Protein AF-A0A7K8ZLL4-F1 (afdb_monomer)

Nearest PDB structures (foldseek):
  1vej-assembly1_A  TM=7.089E-01  e=1.064E+00  Mus musculus
  1xb2-assembly1_B  TM=8.785E-01  e=4.887E+00  Bos taurus
  2cp9-assembly1_A  TM=6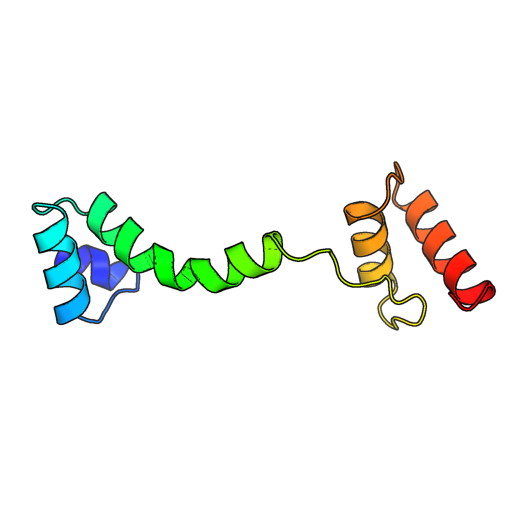.884E-01  e=5.471E+00  Homo sapiens
  2lva-assembly1_A  TM=4.079E-01  e=3.685E+00  Homo sapiens

Sequence (92 aa):
PQLRALAALGFGQRQACARALHDNGGDLWGALRDLQRPLLGPFLRRLQQPPAPLDFECPDQQALVRRILATLDVASWGRASLVASLGRELGL

Secondary structure (DSSP, 8-state):
-HHHHHHHTT---HHHHHHHHHHTTT-HHHHHHHHHHHHHHHHHHHHHSPPPPP-TT-S-HHHHHHHHHHHS---SHHHHHHHHHHHHHHT-

Structure (mmCIF, N/CA/C/O backbone):
data_AF-A0A7K8ZLL4-F1
#
_entry.id   AF-A0A7K8ZLL4-F1
#
loop_
_atom_site.group_PDB
_atom_site.id
_atom_site.type_symbol
_atom_site.label_atom_id
_atom_site.label_alt_id
_atom_site.label_comp_id
_atom_site.label_asym_id
_atom_site.label_entity_id
_atom_site.label_seq_id
_atom_site.pdbx_PDB_ins_code
_atom_site.Cartn_x
_atom_site.Cartn_y
_atom_site.Cartn_z
_atom_site.occupancy
_atom_site.B_iso_or_equiv
_atom_site.auth_seq_id
_atom_site.auth_comp_id
_atom_site.auth_asym_id
_atom_site.auth_atom_id
_atom_site.pdbx_PDB_model_num
ATOM 1 N N . PRO A 1 1 ? -15.875 9.923 24.877 1.00 84.88 1 PRO A N 1
ATOM 2 C CA . 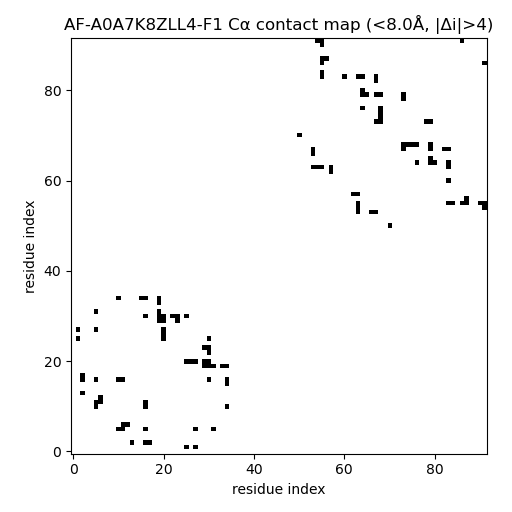PRO A 1 1 ? -14.914 8.809 24.692 1.00 84.88 1 PRO A CA 1
ATOM 3 C C . PRO A 1 1 ? -14.511 8.592 23.221 1.00 84.88 1 PRO A C 1
ATOM 5 O O . PRO A 1 1 ? -13.366 8.896 22.903 1.00 84.88 1 PRO A O 1
ATOM 8 N N . GLN A 1 2 ? -15.421 8.189 22.315 1.00 91.81 2 GLN A N 1
ATOM 9 C CA . GLN A 1 2 ? -15.049 7.873 20.920 1.00 91.81 2 GLN A CA 1
ATOM 10 C C . GLN A 1 2 ? -14.531 9.079 20.117 1.00 91.81 2 GLN A C 1
ATOM 12 O O . GLN A 1 2 ? -13.519 8.967 19.439 1.00 91.81 2 GLN A O 1
ATOM 17 N N . LEU A 1 3 ? -15.150 10.261 20.236 1.00 94.25 3 LEU A N 1
ATOM 18 C CA . LEU A 1 3 ? -14.679 11.462 19.520 1.00 94.25 3 LEU A CA 1
ATOM 19 C C . LEU A 1 3 ? -13.250 11.877 19.906 1.00 94.25 3 LEU A C 1
ATOM 21 O O . LEU A 1 3 ? -12.498 12.346 19.060 1.00 94.25 3 LEU A O 1
ATOM 25 N N . ARG A 1 4 ? -12.869 11.698 21.180 1.00 94.88 4 ARG A N 1
ATOM 26 C CA . ARG A 1 4 ? -11.492 11.955 21.632 1.00 94.88 4 ARG A CA 1
ATOM 27 C C . ARG A 1 4 ? -10.525 10.905 21.081 1.00 94.88 4 ARG A C 1
ATOM 29 O O . ARG A 1 4 ? -9.415 11.264 20.716 1.00 94.88 4 ARG A O 1
ATOM 36 N N . ALA A 1 5 ? -10.956 9.645 20.981 1.00 96.06 5 ALA A N 1
ATOM 37 C CA . ALA A 1 5 ? -10.161 8.577 20.382 1.00 96.06 5 ALA A CA 1
ATOM 38 C C . ALA A 1 5 ? -9.911 8.829 18.886 1.00 96.06 5 ALA A C 1
ATOM 40 O O . ALA A 1 5 ? -8.769 8.773 18.446 1.00 96.06 5 ALA A O 1
ATOM 41 N N . LEU A 1 6 ? -10.943 9.204 18.122 1.00 96.31 6 LEU A N 1
ATOM 42 C CA . LEU A 1 6 ? -10.788 9.583 16.711 1.00 96.31 6 LEU A CA 1
ATOM 43 C C . LEU A 1 6 ? -9.850 10.786 16.540 1.00 96.31 6 LEU A C 1
ATOM 45 O O . LEU A 1 6 ? -8.987 10.763 15.666 1.00 96.31 6 LEU A O 1
ATOM 49 N N . ALA A 1 7 ? -9.952 11.793 17.411 1.00 95.62 7 ALA A N 1
ATOM 50 C CA . ALA A 1 7 ? -9.031 12.929 17.402 1.00 95.62 7 ALA A CA 1
ATOM 51 C C . ALA A 1 7 ? -7.574 12.509 17.671 1.00 95.62 7 ALA A C 1
ATOM 53 O O . ALA A 1 7 ? -6.676 12.967 16.971 1.00 95.62 7 ALA A O 1
ATOM 54 N N . ALA A 1 8 ? -7.339 11.601 18.626 1.00 96.06 8 ALA A N 1
ATOM 55 C CA . ALA A 1 8 ? -6.008 11.056 18.912 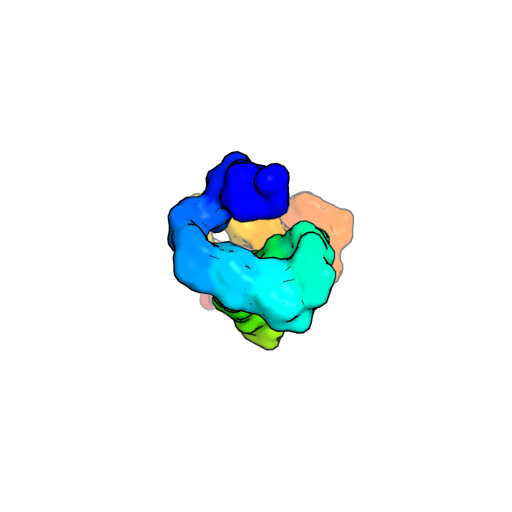1.00 96.06 8 ALA A CA 1
ATOM 56 C C . ALA A 1 8 ? -5.431 10.230 17.744 1.00 96.06 8 ALA A C 1
ATOM 58 O O . ALA A 1 8 ? -4.217 10.159 17.586 1.00 96.06 8 ALA A O 1
ATOM 59 N N . LEU A 1 9 ? -6.293 9.652 16.901 1.00 95.25 9 LEU A N 1
ATOM 60 C CA . LEU A 1 9 ? -5.923 8.927 15.678 1.00 95.25 9 LEU A CA 1
ATOM 61 C C . LEU A 1 9 ? -5.735 9.844 14.453 1.00 95.25 9 LEU A C 1
ATOM 63 O O . LEU A 1 9 ? -5.561 9.351 13.341 1.00 95.25 9 LEU A O 1
ATOM 67 N N . GLY A 1 10 ? -5.785 11.168 14.635 1.00 95.31 10 GLY A N 1
ATOM 68 C CA . GLY A 1 10 ? -5.577 12.155 13.571 1.00 95.31 10 GLY A CA 1
ATOM 69 C C . GLY A 1 10 ? -6.857 12.696 12.925 1.00 95.31 10 GLY A C 1
ATOM 70 O O . GLY A 1 10 ? -6.781 13.565 12.058 1.00 95.31 10 GLY A O 1
ATOM 71 N N . PHE A 1 11 ? -8.045 12.264 13.363 1.00 95.44 11 PHE A N 1
ATOM 72 C CA . PHE A 1 11 ? -9.329 12.751 12.845 1.00 95.44 11 PHE A CA 1
ATOM 73 C C . PHE A 1 11 ? -9.900 13.872 13.726 1.00 95.44 11 PHE A C 1
ATOM 75 O O . PHE A 1 11 ? -10.775 13.663 14.568 1.00 95.44 11 PHE A O 1
ATOM 82 N N . GLY A 1 12 ? -9.390 15.093 13.531 1.00 91.50 12 GLY A N 1
ATOM 83 C CA . GLY A 1 12 ? -9.767 16.276 14.320 1.00 91.50 12 GLY A CA 1
ATOM 84 C C . GLY A 1 12 ? -11.076 16.966 13.907 1.00 91.50 12 GLY A C 1
ATOM 85 O O . GLY A 1 12 ? -11.617 17.769 14.670 1.00 91.50 12 GLY A O 1
ATOM 86 N N . GLN A 1 13 ? -11.620 16.668 12.722 1.00 95.06 13 GLN A N 1
ATOM 87 C CA . GLN A 1 13 ? -12.852 17.301 12.240 1.00 95.06 13 GLN A CA 1
ATOM 88 C C . GLN A 1 13 ? -14.087 16.751 12.960 1.00 95.06 13 GLN A C 1
ATOM 90 O O . GLN A 1 13 ? -14.682 15.750 12.560 1.00 95.06 13 GLN A O 1
ATOM 95 N N . ARG A 1 14 ? -14.506 17.449 14.019 1.00 93.06 14 ARG A N 1
ATOM 96 C CA . ARG A 1 14 ? -15.569 16.993 14.925 1.00 93.06 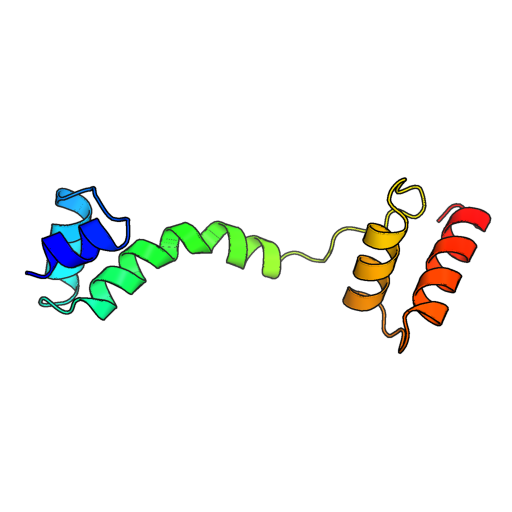14 ARG A CA 1
ATOM 97 C C . ARG A 1 14 ? -16.883 16.644 14.220 1.00 93.06 14 ARG A C 1
ATOM 99 O O . ARG A 1 14 ? -17.499 15.653 14.594 1.00 93.06 14 ARG A O 1
ATOM 106 N N . GLN A 1 15 ? -17.302 17.424 13.222 1.00 94.75 15 GLN A N 1
ATOM 107 C CA . GLN A 1 15 ? -18.542 17.170 12.475 1.00 94.75 15 GLN A CA 1
ATOM 108 C C . GLN A 1 15 ? -18.462 15.875 11.654 1.00 94.75 15 GLN A C 1
ATOM 110 O O . GLN A 1 15 ? -19.375 15.056 11.723 1.00 94.75 15 GLN A O 1
ATOM 115 N N . ALA A 1 16 ? -17.349 15.647 10.950 1.00 94.69 16 ALA A N 1
ATOM 116 C CA . ALA A 1 16 ? -17.120 14.422 10.186 1.00 94.69 16 ALA A CA 1
ATOM 117 C C . ALA A 1 16 ? -17.049 13.190 11.103 1.00 94.69 16 ALA A C 1
ATOM 119 O O . ALA A 1 16 ? -17.698 12.183 10.836 1.00 94.69 16 ALA A O 1
ATOM 120 N N . CYS A 1 17 ? -16.338 13.292 12.231 1.00 96.50 17 CYS A N 1
ATOM 121 C CA . CYS A 1 17 ? -16.237 12.211 13.212 1.00 96.50 17 CYS A CA 1
ATOM 122 C C . CYS A 1 17 ? -17.578 11.894 13.883 1.00 96.50 17 CYS A C 1
ATOM 124 O O . CYS A 1 17 ? -17.895 10.729 14.099 1.00 96.50 17 CYS A O 1
ATOM 126 N N . ALA A 1 18 ? -18.373 12.917 14.213 1.00 96.19 18 ALA A N 1
ATOM 127 C CA . ALA A 1 18 ? -19.695 12.729 14.804 1.00 96.19 18 ALA A CA 1
ATOM 128 C C . ALA A 1 18 ? -20.653 12.046 13.824 1.00 96.19 18 ALA A C 1
ATOM 130 O O . ALA A 1 18 ? -21.364 11.128 14.218 1.00 96.19 18 ALA A O 1
ATOM 131 N N . ARG A 1 19 ? -20.620 12.451 12.549 1.00 97.06 19 ARG A N 1
ATOM 132 C CA . ARG A 1 19 ? -21.408 11.820 11.491 1.00 97.06 19 ARG A CA 1
ATOM 133 C C . ARG A 1 19 ? -20.996 10.364 11.269 1.00 97.06 19 ARG A C 1
ATOM 135 O O . ARG A 1 19 ? -21.848 9.494 11.332 1.00 97.06 19 ARG A O 1
ATOM 142 N N . ALA A 1 20 ? -19.701 10.085 11.129 1.00 96.88 20 ALA A N 1
ATOM 143 C CA . ALA A 1 20 ? -19.206 8.719 10.949 1.00 96.88 20 ALA A CA 1
ATOM 144 C C . ALA A 1 20 ? -19.570 7.797 12.128 1.00 96.88 20 ALA A C 1
ATOM 146 O O . ALA A 1 20 ? -19.946 6.647 11.919 1.00 96.88 20 ALA A O 1
ATOM 147 N N . LEU A 1 21 ? -19.501 8.301 13.367 1.00 97.38 21 LEU A N 1
ATOM 148 C CA . LEU A 1 21 ? -19.955 7.563 14.550 1.00 97.38 21 LEU A CA 1
ATOM 149 C C . LEU A 1 21 ? -21.467 7.341 14.548 1.00 97.38 21 LEU A C 1
ATOM 151 O O . LEU A 1 21 ? -21.906 6.261 14.923 1.00 97.38 21 LEU A O 1
ATOM 155 N N . HIS A 1 22 ? -22.256 8.336 14.144 1.00 97.38 22 HIS A N 1
ATOM 156 C CA . HIS A 1 22 ? -23.706 8.196 14.034 1.00 97.38 22 HIS A CA 1
ATOM 157 C C . HIS A 1 22 ? -24.086 7.124 13.006 1.00 97.38 22 HIS A C 1
ATOM 159 O O . HIS A 1 22 ? -24.830 6.204 13.338 1.00 97.38 22 HIS A O 1
ATOM 165 N N . ASP A 1 23 ? -23.495 7.191 11.812 1.00 97.25 23 ASP A N 1
ATOM 166 C CA . ASP A 1 23 ? -23.749 6.263 10.705 1.00 97.25 23 ASP A CA 1
ATOM 167 C C . ASP A 1 23 ? -23.344 4.816 11.057 1.00 97.25 23 ASP A C 1
ATOM 169 O O . ASP A 1 23 ? -23.932 3.862 10.555 1.00 97.25 23 ASP A O 1
ATOM 173 N N . ASN A 1 24 ? -22.382 4.643 11.973 1.00 97.44 24 ASN A N 1
ATOM 174 C CA . ASN A 1 24 ? -21.923 3.341 12.469 1.00 97.44 24 ASN A CA 1
ATOM 175 C C . ASN A 1 24 ? -22.540 2.943 13.830 1.00 97.44 24 ASN A C 1
ATOM 177 O O . ASN A 1 24 ? -22.017 2.059 14.507 1.00 97.44 24 ASN A O 1
ATOM 181 N N . GLY A 1 25 ? -23.615 3.595 14.291 1.00 96.06 25 GLY A N 1
ATOM 182 C CA . GLY A 1 25 ? -24.289 3.229 15.549 1.00 96.06 25 GLY A CA 1
ATOM 183 C C . GLY A 1 25 ? -23.418 3.377 16.806 1.00 96.06 25 GLY A C 1
ATOM 184 O O . GLY A 1 25 ? -23.635 2.700 17.808 1.00 96.06 25 GLY A O 1
ATOM 185 N N . GLY A 1 26 ? -22.408 4.246 16.760 1.00 94.56 26 GLY A N 1
ATOM 186 C CA . GLY A 1 26 ? -21.434 4.456 17.829 1.00 94.56 26 GLY A CA 1
ATOM 187 C C . GLY A 1 26 ? -20.220 3.521 17.790 1.00 94.56 26 GLY A C 1
ATOM 188 O O . GLY A 1 26 ? -19.355 3.643 18.667 1.00 94.56 26 GLY A O 1
ATOM 189 N N . ASP A 1 27 ? -20.115 2.633 16.795 1.00 96.88 27 ASP A N 1
ATOM 190 C CA . ASP A 1 27 ? -18.925 1.803 16.594 1.00 96.88 27 ASP A CA 1
ATOM 191 C C . ASP A 1 27 ? -17.721 2.658 16.167 1.00 96.88 27 ASP A C 1
ATOM 193 O O . ASP A 1 27 ? -17.711 3.314 15.121 1.00 96.88 27 ASP A O 1
ATOM 197 N N . LEU A 1 28 ? -16.679 2.631 17.000 1.00 96.12 28 LEU A N 1
ATOM 198 C CA . LEU A 1 28 ? -15.440 3.364 16.773 1.00 96.12 28 LEU A CA 1
ATOM 199 C C . LEU A 1 28 ? -14.685 2.838 15.548 1.00 96.12 28 LEU A C 1
ATOM 201 O O . LEU A 1 28 ? -14.141 3.639 14.789 1.00 96.12 28 LEU A O 1
ATOM 205 N N . TRP A 1 29 ? -14.623 1.518 15.364 1.00 96.44 29 TRP A N 1
ATOM 206 C CA . TRP A 1 29 ? -13.816 0.912 14.303 1.00 96.44 29 TRP A CA 1
ATOM 207 C C . TRP A 1 29 ? -14.476 1.075 12.938 1.00 96.44 29 TRP A C 1
ATOM 209 O O . TRP A 1 29 ? -13.794 1.410 11.968 1.00 96.44 29 TRP A O 1
ATOM 219 N N . GLY A 1 30 ? -15.799 0.913 12.871 1.00 97.50 30 GLY A N 1
ATOM 220 C CA . GLY A 1 30 ? -16.596 1.241 11.696 1.00 97.50 30 GLY A CA 1
ATOM 221 C C . GLY A 1 30 ? -16.436 2.703 11.286 1.00 97.50 30 GLY A C 1
ATOM 222 O O . GLY A 1 30 ? -16.043 2.980 10.151 1.00 97.50 30 GLY A O 1
ATOM 223 N N . ALA A 1 31 ? -16.598 3.632 12.236 1.00 97.62 31 ALA A N 1
ATOM 224 C CA . ALA A 1 31 ? -16.409 5.059 11.978 1.00 97.62 31 ALA A CA 1
ATOM 225 C C . ALA A 1 31 ? -14.982 5.388 11.509 1.00 97.62 31 ALA A C 1
ATOM 227 O O . ALA A 1 31 ? -14.798 6.152 10.562 1.00 97.62 31 ALA A O 1
ATOM 228 N N . LEU A 1 32 ? -13.960 4.794 12.136 1.00 97.31 32 LEU A N 1
ATOM 229 C CA . LEU A 1 32 ? -12.561 4.975 11.745 1.00 97.31 32 LEU A CA 1
ATOM 230 C C . LEU A 1 32 ? -12.302 4.487 10.316 1.00 97.31 32 LEU A C 1
ATOM 232 O O . LEU A 1 32 ? -11.680 5.194 9.524 1.00 97.31 32 LEU A O 1
ATOM 236 N N . ARG A 1 33 ? -12.795 3.293 9.975 1.00 96.44 33 ARG A N 1
ATOM 237 C CA . ARG A 1 33 ? -12.661 2.713 8.634 1.00 96.44 33 ARG A CA 1
ATOM 238 C C . ARG A 1 33 ? -13.285 3.618 7.575 1.00 96.44 33 ARG A C 1
ATOM 240 O O . ARG A 1 33 ? -12.689 3.810 6.516 1.00 96.44 33 ARG A O 1
ATOM 247 N N . ASP A 1 34 ? -14.457 4.178 7.850 1.00 96.25 34 ASP A N 1
ATOM 248 C CA . ASP A 1 34 ? -15.161 5.040 6.898 1.00 96.25 34 ASP A CA 1
ATOM 249 C C . ASP A 1 34 ? -14.452 6.385 6.715 1.00 96.25 34 ASP A C 1
ATOM 251 O O . ASP A 1 34 ? -14.333 6.869 5.590 1.00 96.25 34 ASP A O 1
ATOM 255 N N . LEU A 1 35 ? -13.881 6.936 7.790 1.00 96.25 35 LEU A N 1
ATOM 256 C CA . LEU A 1 35 ? -13.036 8.131 7.732 1.00 96.25 35 LEU A CA 1
ATOM 257 C C . LEU A 1 35 ? -11.715 7.889 6.976 1.00 96.25 35 LEU A C 1
ATOM 259 O O . LEU A 1 35 ? -11.232 8.778 6.275 1.00 96.25 35 LEU A O 1
ATOM 263 N N . GLN A 1 36 ? -11.129 6.692 7.086 1.00 95.69 36 GLN A N 1
ATOM 264 C CA . GLN A 1 36 ? -9.876 6.324 6.410 1.00 95.69 36 GLN A CA 1
ATOM 265 C C . GLN A 1 36 ? -10.059 5.980 4.928 1.00 95.69 36 GLN A C 1
ATOM 267 O O . GLN A 1 36 ? -9.179 6.262 4.113 1.00 95.69 36 GLN A O 1
ATOM 272 N N . ARG A 1 37 ? -11.192 5.380 4.552 1.00 94.19 37 ARG A N 1
ATOM 273 C CA . ARG A 1 37 ? -11.476 4.933 3.180 1.00 94.19 37 ARG A CA 1
ATOM 274 C C . ARG A 1 37 ? -11.207 5.988 2.092 1.00 94.19 37 ARG A C 1
ATOM 276 O O . ARG A 1 37 ? -10.518 5.645 1.129 1.00 94.19 37 ARG A O 1
ATOM 283 N N . PRO A 1 38 ? -11.666 7.252 2.197 1.00 93.69 38 PRO A N 1
ATOM 284 C CA . PRO A 1 38 ? -11.371 8.263 1.180 1.00 93.69 38 PRO A CA 1
ATOM 285 C C . PRO A 1 38 ? -9.880 8.623 1.103 1.00 93.69 38 PRO A C 1
ATOM 287 O O . PRO A 1 38 ? -9.389 8.912 0.013 1.00 93.69 38 PRO A O 1
ATOM 290 N N . LEU A 1 39 ? -9.141 8.545 2.217 1.00 94.25 39 LEU A N 1
ATOM 291 C CA . LEU A 1 39 ? -7.695 8.803 2.251 1.00 94.25 39 LEU A CA 1
ATOM 292 C C . LEU A 1 39 ? -6.905 7.722 1.503 1.00 94.25 39 LEU A C 1
ATOM 294 O O . LEU A 1 39 ? -5.893 8.014 0.869 1.00 94.25 39 LEU A O 1
ATOM 298 N N . LEU A 1 40 ? -7.387 6.478 1.544 1.00 94.38 40 LEU A N 1
ATOM 299 C CA . LEU A 1 40 ? -6.789 5.345 0.834 1.00 94.38 40 LEU A CA 1
ATOM 300 C C . LEU A 1 40 ? -7.189 5.286 -0.647 1.00 94.38 40 LEU A C 1
ATOM 302 O O . LEU A 1 40 ? -6.502 4.644 -1.441 1.00 94.38 40 LEU A O 1
ATOM 306 N N . GLY A 1 41 ? -8.261 5.975 -1.047 1.00 93.50 41 GLY A N 1
ATOM 307 C CA . GLY A 1 41 ? -8.768 5.977 -2.423 1.00 93.50 41 GLY A CA 1
ATOM 308 C C . GLY A 1 41 ? -7.709 6.278 -3.499 1.00 93.50 41 GLY A C 1
ATOM 309 O O . GLY A 1 41 ? -7.635 5.548 -4.489 1.00 93.50 41 GLY A O 1
ATOM 310 N N . PRO A 1 42 ? -6.856 7.310 -3.351 1.00 93.94 42 PRO A N 1
ATOM 311 C CA . PRO A 1 42 ? -5.761 7.576 -4.288 1.00 93.94 42 PRO A CA 1
ATOM 312 C C . PRO A 1 42 ? -4.724 6.447 -4.374 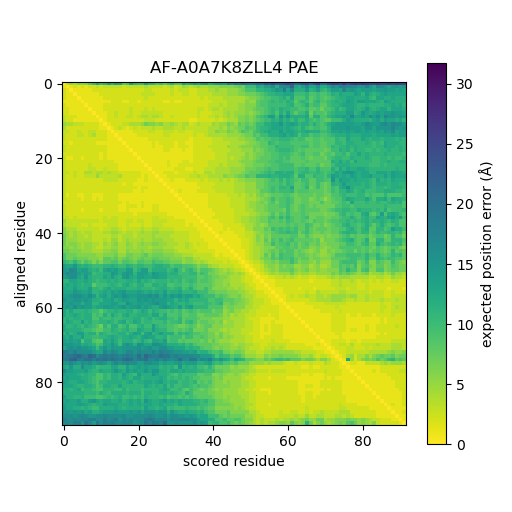1.00 93.94 42 PRO A C 1
ATOM 314 O O . PRO A 1 42 ? -4.249 6.140 -5.466 1.00 93.94 42 PRO A O 1
ATOM 317 N N . PHE A 1 43 ? -4.395 5.806 -3.250 1.00 90.06 43 PHE A N 1
ATOM 318 C CA . PHE A 1 43 ? -3.433 4.702 -3.208 1.00 90.06 43 PHE A CA 1
ATOM 319 C C . PHE A 1 43 ? -3.986 3.460 -3.904 1.00 90.06 43 PHE A C 1
ATOM 321 O O . PHE A 1 43 ? -3.305 2.874 -4.741 1.00 90.06 43 PHE A O 1
ATOM 328 N N . LEU A 1 44 ? -5.245 3.111 -3.625 1.00 89.94 44 LEU A N 1
ATOM 329 C CA . LEU A 1 44 ? -5.930 1.999 -4.285 1.00 89.94 44 LEU A CA 1
ATOM 330 C C . LEU A 1 44 ? -6.022 2.212 -5.799 1.00 89.94 44 LEU A C 1
ATOM 332 O O . LEU A 1 44 ? -5.739 1.292 -6.560 1.00 89.94 44 LEU A O 1
ATOM 336 N N . ARG A 1 45 ? -6.333 3.437 -6.249 1.00 90.19 45 ARG A N 1
ATOM 337 C CA . ARG A 1 45 ? -6.314 3.770 -7.683 1.00 90.19 45 ARG A CA 1
ATOM 338 C C . ARG A 1 45 ? -4.933 3.584 -8.304 1.00 90.19 45 ARG A C 1
ATOM 340 O O . ARG A 1 45 ? -4.847 3.064 -9.407 1.00 90.19 45 ARG A O 1
ATOM 347 N N . ARG A 1 46 ? -3.859 3.965 -7.606 1.00 86.94 46 ARG A N 1
ATOM 348 C CA . ARG A 1 46 ? -2.487 3.772 -8.097 1.00 86.94 46 ARG A CA 1
ATOM 349 C C . ARG A 1 46 ? -2.108 2.292 -8.204 1.00 86.94 46 ARG A C 1
ATOM 351 O O . ARG A 1 46 ? -1.428 1.927 -9.148 1.00 86.94 46 ARG A O 1
ATOM 358 N N . LEU A 1 47 ? -2.565 1.446 -7.280 1.00 83.88 47 LEU A N 1
ATOM 359 C CA . LEU A 1 47 ? -2.324 -0.003 -7.338 1.00 83.88 47 LEU A CA 1
ATOM 360 C C . LEU A 1 47 ? -3.072 -0.694 -8.489 1.00 83.88 47 LEU A C 1
ATOM 362 O O . LEU A 1 47 ? -2.629 -1.733 -8.962 1.00 83.88 47 LEU A O 1
ATOM 366 N N . GLN A 1 48 ? -4.202 -0.135 -8.926 1.00 86.81 48 GLN A N 1
ATOM 367 C CA . GLN A 1 48 ? -4.967 -0.633 -10.076 1.00 86.81 48 GLN A CA 1
ATOM 368 C C . GLN A 1 48 ? -4.407 -0.156 -11.422 1.00 86.81 48 GLN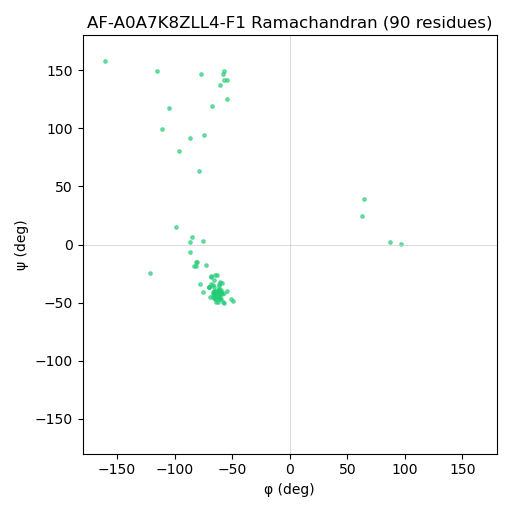 A C 1
ATOM 370 O O . GLN A 1 48 ? -4.799 -0.676 -12.465 1.00 86.81 48 GLN A O 1
ATOM 375 N N . GLN A 1 49 ? -3.531 0.850 -11.420 1.00 86.56 49 GLN A N 1
ATOM 376 C CA . GLN A 1 49 ? -2.865 1.307 -12.632 1.00 86.56 49 GLN A CA 1
ATOM 377 C C . GLN A 1 49 ? -1.738 0.341 -13.004 1.00 86.56 49 GLN A C 1
ATOM 379 O O . GLN A 1 49 ? -1.088 -0.213 -12.113 1.00 86.56 49 GLN A O 1
ATOM 384 N N . PRO A 1 50 ? -1.472 0.149 -14.307 1.00 82.19 50 PRO A N 1
ATOM 385 C CA . PRO A 1 50 ? -0.297 -0.596 -14.721 1.00 82.19 50 PRO A CA 1
ATOM 386 C C . PRO A 1 50 ? 0.966 0.079 -14.161 1.00 82.19 50 PRO A C 1
ATOM 388 O O . PRO A 1 50 ? 1.003 1.312 -14.042 1.00 82.19 50 PRO A O 1
ATOM 391 N N . PRO A 1 51 ? 2.007 -0.698 -13.812 1.00 80.62 51 PRO A N 1
ATOM 392 C CA . PRO A 1 51 ? 3.273 -0.120 -13.399 1.00 80.62 51 PRO A CA 1
ATOM 393 C C . PRO A 1 51 ? 3.798 0.792 -14.509 1.00 80.62 51 PRO A C 1
ATOM 395 O O . PRO A 1 51 ? 3.668 0.486 -15.695 1.00 80.62 51 PRO A O 1
ATOM 398 N N . ALA A 1 52 ? 4.391 1.922 -14.124 1.00 83.75 52 ALA A N 1
ATOM 399 C CA . ALA A 1 52 ? 5.014 2.812 -15.093 1.00 83.75 52 ALA A CA 1
ATOM 400 C C . ALA A 1 52 ? 6.089 2.050 -15.901 1.00 83.75 52 ALA A C 1
ATOM 402 O O . ALA A 1 52 ? 6.737 1.155 -15.335 1.00 83.75 52 ALA A O 1
ATOM 403 N N . PRO A 1 53 ? 6.325 2.419 -17.175 1.00 89.50 53 PRO A N 1
ATOM 404 C CA . PRO A 1 53 ? 7.397 1.842 -17.981 1.00 89.50 53 PRO A CA 1
ATOM 405 C C . PRO A 1 53 ? 8.747 1.973 -17.281 1.00 89.50 53 PRO A C 1
ATOM 407 O O . PRO A 1 53 ? 9.001 2.978 -16.606 1.00 89.50 53 PRO A O 1
ATOM 410 N N . LEU A 1 54 ? 9.588 0.946 -17.393 1.00 93.25 54 LEU A N 1
ATOM 411 C CA . LEU A 1 54 ? 10.956 1.010 -16.888 1.00 93.25 54 LEU A CA 1
ATOM 412 C C . LEU A 1 54 ? 11.697 2.144 -17.602 1.00 93.25 54 LEU A C 1
ATOM 414 O O . LEU A 1 54 ? 11.534 2.333 -18.799 1.00 93.25 54 LEU A O 1
ATOM 418 N N . ASP A 1 55 ? 12.462 2.907 -16.832 1.00 94.00 55 ASP A N 1
ATOM 419 C CA . ASP A 1 55 ? 13.299 3.991 -17.335 1.00 94.00 55 ASP A CA 1
ATOM 420 C C . ASP A 1 55 ? 14.750 3.547 -17.166 1.00 94.00 55 ASP A C 1
ATOM 422 O O . ASP A 1 55 ? 15.281 3.574 -16.051 1.00 94.00 55 ASP A O 1
ATOM 426 N N . PHE A 1 56 ? 15.358 3.054 -18.245 1.00 94.69 56 PHE A N 1
ATOM 427 C CA . PHE A 1 56 ? 16.728 2.536 -18.218 1.00 94.69 56 PHE A CA 1
ATOM 428 C C . PHE A 1 5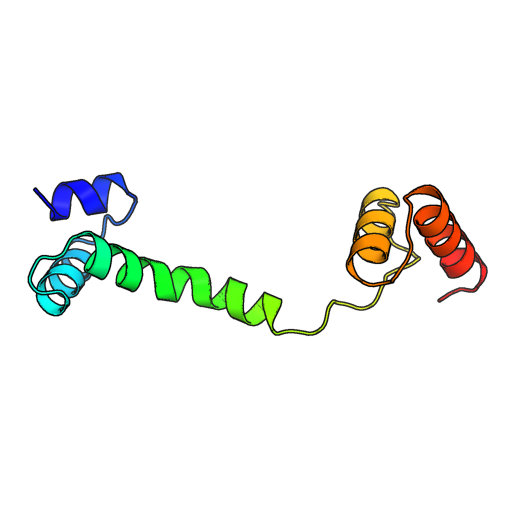6 ? 17.782 3.652 -18.097 1.00 94.69 56 PHE A C 1
ATOM 430 O O . PHE A 1 56 ? 18.898 3.417 -17.608 1.00 94.69 56 PHE A O 1
ATOM 437 N N . GLU A 1 57 ? 17.386 4.891 -18.391 1.00 93.88 57 GLU A N 1
ATOM 438 C CA . GLU A 1 57 ? 18.186 6.105 -18.215 1.00 93.88 57 GLU A CA 1
ATOM 439 C C . GLU A 1 57 ? 18.055 6.706 -16.808 1.00 93.88 57 GLU A C 1
ATOM 441 O O . GLU A 1 57 ? 18.691 7.715 -16.492 1.00 93.88 57 GLU A O 1
ATOM 446 N N . CYS A 1 58 ? 17.291 6.061 -15.917 1.00 90.62 58 CYS A N 1
ATOM 447 C CA . CYS A 1 58 ? 17.140 6.505 -14.540 1.00 90.62 58 CYS A CA 1
ATOM 448 C C . CYS A 1 58 ? 18.523 6.661 -13.863 1.00 90.62 58 CYS A C 1
ATOM 450 O O . CYS A 1 58 ? 19.306 5.699 -13.819 1.00 90.62 58 CYS A O 1
ATOM 452 N N . PRO A 1 59 ? 18.837 7.845 -13.295 1.00 92.94 59 PRO A N 1
ATOM 453 C CA . PRO A 1 59 ? 20.131 8.087 -12.657 1.00 92.94 59 PRO A CA 1
ATOM 454 C C . PRO A 1 59 ? 20.299 7.278 -11.364 1.00 92.94 59 PRO A C 1
ATOM 456 O O . PRO A 1 59 ? 21.416 6.913 -11.002 1.00 92.94 59 PRO A O 1
ATOM 459 N N . ASP A 1 60 ? 19.196 6.957 -10.678 1.00 95.38 60 ASP A N 1
ATOM 460 C CA . ASP A 1 60 ? 19.203 6.056 -9.526 1.00 95.38 60 ASP A CA 1
ATOM 461 C C . ASP A 1 60 ? 19.076 4.599 -9.990 1.00 95.38 60 ASP A C 1
ATOM 463 O O . ASP A 1 60 ? 17.988 4.028 -10.119 1.00 95.38 60 ASP A O 1
ATOM 467 N N . GLN A 1 61 ? 20.231 3.969 -10.193 1.00 93.12 61 GLN A N 1
ATOM 468 C CA . GLN A 1 61 ? 20.306 2.569 -10.597 1.00 93.12 61 GLN A CA 1
ATOM 469 C C . GLN A 1 61 ? 19.629 1.627 -9.588 1.00 93.12 61 GLN A C 1
ATOM 471 O O . GLN A 1 61 ? 19.039 0.623 -9.985 1.00 93.12 61 GLN A O 1
ATOM 476 N N . GLN A 1 62 ? 19.665 1.929 -8.286 1.00 95.31 62 GLN A N 1
ATOM 477 C CA . GLN A 1 62 ? 19.020 1.065 -7.296 1.00 95.31 62 GLN A CA 1
ATOM 478 C C . GLN A 1 62 ? 17.497 1.144 -7.400 1.00 95.31 62 GLN A C 1
ATOM 480 O O . GLN A 1 62 ? 16.817 0.133 -7.218 1.00 95.31 62 GLN A O 1
ATOM 485 N N . ALA A 1 63 ? 16.946 2.324 -7.694 1.00 94.56 63 ALA A N 1
ATOM 486 C CA . ALA A 1 63 ? 15.520 2.478 -7.957 1.00 94.56 63 ALA A CA 1
ATOM 487 C C . ALA A 1 63 ? 15.083 1.670 -9.187 1.00 94.56 63 ALA A C 1
ATOM 489 O O . ALA A 1 63 ? 14.090 0.942 -9.107 1.00 94.56 63 ALA A O 1
ATOM 490 N N . LEU A 1 64 ? 15.848 1.722 -10.283 1.00 95.50 64 LEU A N 1
ATOM 491 C CA . LEU A 1 64 ? 15.587 0.916 -11.480 1.00 95.50 64 LEU A CA 1
ATOM 492 C C . LEU A 1 64 ? 15.625 -0.589 -11.177 1.00 95.50 64 LEU A C 1
ATOM 494 O O . LEU A 1 64 ? 14.692 -1.309 -11.527 1.00 95.50 64 LEU A O 1
ATOM 498 N N . VAL A 1 65 ? 16.640 -1.062 -10.450 1.00 96.44 65 VAL A N 1
ATOM 499 C CA . VAL A 1 65 ? 16.766 -2.482 -10.076 1.00 96.44 65 VAL A CA 1
ATOM 500 C C . VAL A 1 65 ? 15.596 -2.954 -9.206 1.00 96.44 65 VAL A C 1
ATOM 502 O O . VAL A 1 65 ? 15.040 -4.023 -9.457 1.00 96.44 65 VAL A O 1
ATOM 505 N N . ARG A 1 66 ? 15.152 -2.147 -8.231 1.00 95.38 66 ARG A N 1
ATOM 506 C CA . ARG A 1 66 ? 13.950 -2.458 -7.432 1.00 95.38 66 ARG A CA 1
ATOM 507 C C . ARG A 1 66 ? 12.697 -2.539 -8.302 1.00 95.38 66 ARG A C 1
ATOM 509 O O . ARG A 1 66 ? 11.872 -3.422 -8.089 1.00 95.38 66 ARG A O 1
ATOM 516 N N . ARG A 1 67 ? 12.552 -1.646 -9.287 1.00 94.06 67 ARG A N 1
ATOM 517 C CA . ARG A 1 67 ? 11.416 -1.677 -10.221 1.00 94.06 67 ARG A CA 1
ATOM 518 C C . ARG A 1 67 ? 11.449 -2.909 -11.115 1.00 94.06 67 ARG A C 1
ATOM 520 O O . ARG A 1 67 ? 10.413 -3.542 -11.277 1.00 94.06 67 ARG A O 1
ATOM 527 N N . ILE A 1 68 ? 12.616 -3.275 -11.639 1.00 95.06 68 ILE A N 1
ATOM 528 C CA . ILE A 1 68 ? 12.808 -4.499 -12.425 1.00 95.06 68 ILE A CA 1
ATOM 529 C C . ILE A 1 68 ? 12.397 -5.725 -11.599 1.00 95.06 68 ILE A C 1
ATOM 531 O O . ILE A 1 68 ? 11.575 -6.506 -12.061 1.00 95.06 68 ILE A O 1
ATOM 535 N N . LEU A 1 69 ? 12.873 -5.849 -10.355 1.00 95.19 69 LEU A N 1
ATOM 536 C CA . LEU A 1 69 ? 12.489 -6.947 -9.450 1.00 95.19 69 LEU A CA 1
ATOM 537 C C . LEU A 1 69 ? 10.987 -6.985 -9.142 1.00 95.19 69 LEU A C 1
ATOM 539 O O . LEU A 1 69 ? 10.438 -8.053 -8.900 1.00 95.19 69 LEU A O 1
ATOM 543 N N . ALA A 1 70 ? 10.330 -5.826 -9.109 1.00 91.50 70 ALA A N 1
ATOM 544 C CA . ALA A 1 70 ? 8.905 -5.726 -8.816 1.00 91.50 70 ALA A CA 1
ATOM 545 C C . ALA A 1 70 ? 8.000 -5.979 -10.035 1.00 91.50 70 ALA A C 1
ATOM 547 O O . ALA A 1 70 ? 6.806 -6.202 -9.855 1.00 91.50 70 ALA A O 1
ATOM 548 N N . THR A 1 71 ? 8.528 -5.886 -11.260 1.00 91.31 71 THR A N 1
ATOM 549 C CA . THR A 1 71 ? 7.718 -5.892 -12.498 1.00 91.31 71 THR A CA 1
ATOM 550 C C . THR A 1 71 ? 8.066 -7.017 -13.465 1.00 91.31 71 THR A C 1
ATOM 552 O O . THR A 1 71 ? 7.212 -7.415 -14.252 1.00 91.31 71 THR A O 1
ATOM 555 N N . LEU A 1 72 ? 9.290 -7.541 -13.405 1.00 90.56 72 LEU A N 1
ATOM 556 C CA . LEU A 1 72 ? 9.780 -8.637 -14.233 1.00 90.56 72 LEU A CA 1
ATOM 557 C C . LEU A 1 72 ? 10.085 -9.853 -13.359 1.00 90.56 72 LEU A C 1
ATOM 559 O O . LEU A 1 72 ? 10.517 -9.718 -12.216 1.00 90.56 72 LEU A O 1
ATOM 563 N N . ASP A 1 73 ? 9.924 -11.048 -13.923 1.00 90.88 73 ASP A N 1
ATOM 564 C CA . ASP A 1 73 ? 10.195 -12.313 -13.233 1.00 90.88 73 ASP A CA 1
ATOM 565 C C . ASP A 1 73 ? 11.704 -12.629 -13.200 1.00 90.88 73 ASP A C 1
ATOM 567 O O . ASP A 1 73 ? 12.211 -13.570 -13.817 1.00 90.88 73 ASP A O 1
ATOM 571 N N . VAL A 1 74 ? 12.472 -11.768 -12.526 1.00 91.19 74 VAL A N 1
ATOM 572 C CA . VAL A 1 74 ? 13.908 -11.957 -12.306 1.00 91.19 74 VAL A CA 1
ATOM 573 C C . VAL A 1 74 ? 14.173 -12.385 -10.867 1.00 91.19 74 VAL A C 1
ATOM 575 O O . VAL A 1 74 ? 13.945 -11.656 -9.910 1.00 91.19 74 VAL A O 1
ATOM 578 N N . ALA A 1 75 ? 14.722 -13.586 -10.710 1.00 89.12 75 ALA A N 1
ATOM 579 C CA . ALA A 1 75 ? 14.855 -14.246 -9.410 1.00 89.12 75 ALA A CA 1
ATOM 580 C C . ALA A 1 75 ? 15.972 -13.702 -8.489 1.00 89.12 75 ALA A C 1
ATOM 582 O O . ALA A 1 75 ? 16.232 -14.288 -7.439 1.00 89.12 75 ALA A O 1
ATOM 583 N N . SER A 1 76 ? 16.704 -12.648 -8.873 1.00 95.69 76 SER A N 1
ATOM 584 C CA . SER A 1 76 ? 17.782 -12.108 -8.034 1.00 95.69 76 SER A CA 1
ATOM 585 C C . SER A 1 76 ? 18.186 -10.680 -8.390 1.00 95.69 76 SER A C 1
ATOM 587 O O . SER A 1 76 ? 18.036 -10.229 -9.527 1.00 95.69 76 SER A O 1
ATOM 589 N N . TRP A 1 77 ? 18.795 -9.997 -7.416 1.00 96.75 77 TRP A N 1
ATOM 590 C CA . TRP A 1 77 ? 19.361 -8.659 -7.594 1.00 96.75 77 TRP A CA 1
ATOM 591 C C . TRP A 1 77 ? 20.403 -8.609 -8.718 1.00 96.75 77 TRP A C 1
ATOM 593 O O . TRP A 1 77 ? 20.378 -7.698 -9.534 1.00 96.75 77 TRP A O 1
ATOM 603 N N . GLY A 1 78 ? 21.282 -9.613 -8.816 1.00 97.25 78 GLY A N 1
ATOM 604 C CA . GLY A 1 78 ? 22.295 -9.677 -9.874 1.00 97.25 78 GLY A CA 1
ATOM 605 C C . GLY A 1 78 ? 21.686 -9.744 -11.278 1.00 97.25 78 GLY A C 1
ATOM 606 O O . GLY A 1 78 ? 22.121 -9.017 -12.169 1.00 97.25 78 GLY A O 1
ATOM 607 N N . ARG A 1 79 ? 20.630 -10.550 -11.468 1.00 97.44 79 ARG A N 1
ATOM 608 C CA . ARG A 1 79 ? 19.904 -10.621 -12.750 1.00 97.44 79 ARG A CA 1
ATOM 609 C C . ARG A 1 79 ? 19.194 -9.308 -13.064 1.00 97.44 79 ARG A C 1
ATOM 611 O O . ARG A 1 79 ? 19.235 -8.861 -14.202 1.00 97.44 79 ARG A O 1
ATOM 618 N N . ALA A 1 80 ? 18.596 -8.670 -12.063 1.00 97.44 80 ALA A N 1
ATOM 619 C CA . ALA A 1 80 ? 17.948 -7.375 -12.233 1.00 97.44 80 ALA A CA 1
ATOM 620 C C . ALA A 1 80 ? 18.943 -6.255 -12.595 1.00 97.44 80 ALA A C 1
ATOM 622 O O . ALA A 1 80 ? 18.665 -5.455 -13.486 1.00 97.44 80 ALA A O 1
ATOM 623 N N . SER A 1 81 ? 20.126 -6.233 -11.975 1.00 96.75 81 SER A N 1
ATOM 624 C CA . SER A 1 81 ? 21.212 -5.314 -12.341 1.00 96.75 81 SER A CA 1
ATOM 625 C C . SER A 1 81 ? 21.704 -5.535 -13.771 1.00 96.75 81 SER A C 1
ATOM 627 O O . SER A 1 81 ? 21.922 -4.563 -14.484 1.00 96.75 81 SER A O 1
ATOM 629 N N . LEU A 1 82 ? 21.832 -6.793 -14.210 1.00 96.69 82 LEU A N 1
ATOM 630 C CA . LEU A 1 82 ? 22.188 -7.110 -15.597 1.00 96.69 82 LEU A CA 1
ATOM 631 C C . LEU A 1 82 ? 21.139 -6.5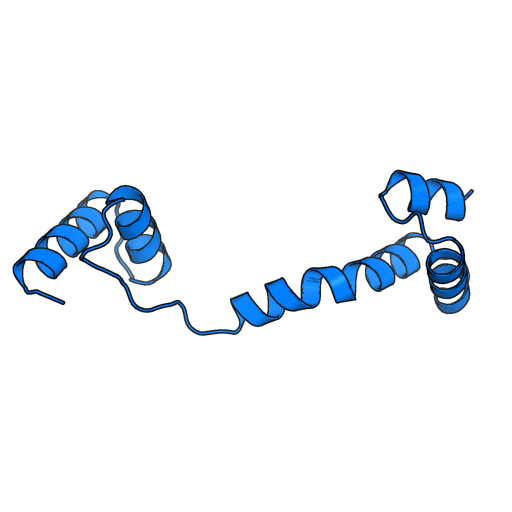90 -16.584 1.00 96.69 82 LEU A C 1
ATOM 633 O O . LEU A 1 82 ? 21.501 -5.982 -17.584 1.00 96.69 82 LEU A O 1
ATOM 637 N N . VAL A 1 83 ? 19.848 -6.775 -16.291 1.00 96.75 83 VAL A N 1
ATOM 638 C CA . VAL A 1 83 ? 18.758 -6.229 -17.118 1.00 96.75 83 VAL A CA 1
ATOM 639 C C . VAL A 1 83 ? 18.835 -4.703 -17.197 1.00 96.75 83 VAL A C 1
ATOM 641 O O . VAL A 1 83 ? 18.675 -4.151 -18.280 1.00 96.75 83 VAL A O 1
ATOM 644 N N . ALA A 1 84 ? 19.121 -4.022 -16.082 1.00 95.94 84 ALA A N 1
ATOM 645 C CA . ALA A 1 84 ? 19.287 -2.569 -16.068 1.00 95.94 84 ALA A CA 1
ATOM 646 C C . ALA A 1 84 ? 20.438 -2.104 -16.981 1.00 95.94 84 ALA A C 1
ATOM 648 O O . ALA A 1 84 ? 20.259 -1.175 -17.763 1.00 95.94 84 ALA A O 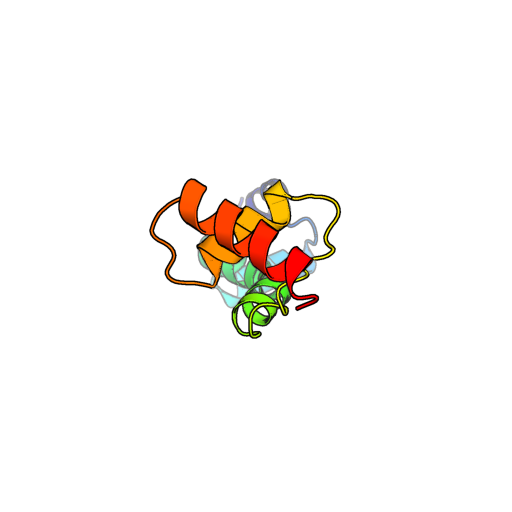1
ATOM 649 N N . SER A 1 85 ? 21.598 -2.765 -16.905 1.00 95.12 85 SER A N 1
ATOM 650 C CA . SER A 1 85 ? 22.757 -2.453 -17.751 1.00 95.12 85 SER A CA 1
ATOM 651 C C . SER A 1 85 ? 22.487 -2.727 -19.230 1.00 95.12 85 SER A C 1
ATOM 653 O O . SER A 1 85 ? 22.733 -1.857 -20.059 1.00 95.12 85 SER A O 1
ATOM 655 N N . LEU A 1 86 ? 21.922 -3.894 -19.557 1.00 96.00 86 LEU A N 1
ATOM 656 C CA . LEU A 1 86 ? 21.598 -4.261 -20.938 1.00 96.00 86 LEU A CA 1
ATOM 657 C C . LEU A 1 86 ? 20.558 -3.322 -21.551 1.00 96.00 86 LEU A C 1
ATOM 659 O O . LEU A 1 86 ? 20.701 -2.933 -22.703 1.00 96.00 86 LEU A O 1
ATOM 663 N N . GLY A 1 87 ? 19.527 -2.933 -20.796 1.00 94.75 87 GLY A N 1
ATOM 664 C CA . GLY A 1 87 ? 18.520 -2.001 -21.302 1.00 94.75 87 GLY A CA 1
ATOM 665 C C . GLY A 1 87 ? 19.111 -0.638 -21.658 1.00 94.75 87 GLY A C 1
ATOM 666 O O . GLY A 1 87 ? 18.791 -0.105 -22.714 1.00 94.75 87 GLY A O 1
ATOM 667 N N . ARG A 1 88 ? 20.054 -0.136 -20.852 1.00 94.00 88 ARG A N 1
ATOM 668 C CA . ARG A 1 88 ? 20.793 1.100 -21.150 1.00 94.00 88 ARG A CA 1
ATOM 669 C C . ARG A 1 88 ? 21.679 0.971 -22.387 1.00 94.00 88 ARG A C 1
ATOM 671 O O . ARG A 1 88 ? 21.670 1.842 -23.246 1.00 94.00 88 ARG A O 1
ATOM 678 N N . GLU A 1 89 ? 22.436 -0.119 -22.500 1.00 94.81 89 GLU A N 1
ATOM 679 C CA . GLU A 1 89 ? 23.291 -0.370 -23.671 1.00 94.81 89 GLU A CA 1
ATOM 680 C C . GLU A 1 89 ? 22.484 -0.491 -24.972 1.00 94.81 89 GLU A C 1
ATOM 682 O O . GLU A 1 89 ? 22.944 -0.065 -26.030 1.00 94.81 89 GLU A O 1
ATOM 687 N N . LEU A 1 90 ? 21.274 -1.050 -24.889 1.00 94.38 90 LEU A N 1
ATOM 688 C CA . LEU A 1 90 ? 20.364 -1.223 -26.021 1.00 94.38 90 LEU A CA 1
ATOM 689 C C . LEU A 1 90 ? 19.474 0.003 -26.294 1.00 94.38 90 LEU A C 1
ATOM 691 O O . LEU A 1 90 ? 18.773 0.010 -27.305 1.00 94.38 90 LEU A O 1
ATOM 695 N N . GLY A 1 91 ? 19.500 1.025 -25.430 1.00 89.88 91 GLY A N 1
ATOM 696 C CA . GLY A 1 91 ? 18.677 2.231 -25.556 1.00 89.88 91 GLY A CA 1
ATOM 697 C C . GLY A 1 91 ? 17.169 1.975 -25.429 1.00 89.88 91 GLY A C 1
ATOM 698 O O . GLY A 1 91 ? 16.396 2.543 -26.203 1.00 89.88 91 GLY A O 1
ATOM 699 N N . LEU A 1 92 ? 16.772 1.078 -24.516 1.00 85.81 92 LEU A N 1
ATOM 700 C CA . LEU A 1 92 ? 15.372 0.721 -24.229 1.00 85.81 92 LEU A CA 1
ATOM 701 C C . LEU A 1 92 ? 14.653 1.718 -23.313 1.00 85.81 92 LEU A C 1
ATOM 703 O O . LEU A 1 92 ? 15.322 2.401 -22.507 1.00 85.81 92 LEU A O 1
#

Solvent-accessible surface area (backbone atoms only — not comparable to full-atom values): 5376 Å² total; per-residue (Å²): 111,63,70,59,50,41,35,76,72,70,50,69,56,60,69,62,51,51,48,34,21,58,80,39,77,64,35,60,67,58,19,49,51,61,67,45,49,70,73,45,46,67,57,55,53,56,70,72,44,77,79,77,79,84,54,41,81,48,85,55,56,66,61,44,29,53,48,41,52,74,74,42,99,45,97,41,72,70,57,20,47,48,51,45,52,51,32,44,78,69,70,88

pLDDT: mean 93.72, std 3.72, range [80.62, 97.62]

Foldseek 3Di:
DLLVVCVVVVNPPSVLLVVLCVVVVNDSVSSNCVVCVVVCVVVVVVVPDDDDDQDLVPPPLVVSLVVCVVRPPDPDSVSSSVVSVVCVVVVD

Radius of gyration: 21.99 Å; Cα contacts (8 Å, |Δi|>4): 67; chains: 1; bounding box: 48×32×51 Å

Mean predicted aligned error: 6.66 Å

Organism: NCBI:txid117165

InterPro domains:
  IPR026254 E3 ubiquitin-protein ligase RNF31-like [PTHR16004] (3-86)
  IPR032065 E3 ubiquitin-protein ligase RNF31, UBA-like domain [PF16678] (3-49)
  IPR057426 E3 ubiquitin-protein ligase RNF31, third UBA domain [PF25163] (52-90)